Protein AF-A0A4C1Z9Z5-F1 (afdb_monomer_lite)

Secondary structure (DSSP, 8-state):
---------HHHHHHHHHHHHHHHHHHHTT--TTHIIIIIHHHHHHHHHHTS---SHHHHTTS---HHHHHHHHHHHHHHHHHHHHHHHHHHHHHHHHHHHHHHHHHTHHHHT----HHHH-TT----HHHHHHHHHHHHHHH-TTTS---

Radius of gyration: 40.56 Å; chains: 1; bounding box: 74×43×110 Å

Structure (mmCIF, N/CA/C/O backbone):
data_AF-A0A4C1Z9Z5-F1
#
_entry.id   AF-A0A4C1Z9Z5-F1
#
loop_
_atom_site.group_PDB
_atom_site.id
_atom_site.type_symbol
_atom_site.label_atom_id
_atom_site.label_alt_id
_atom_site.label_comp_id
_atom_site.label_asym_id
_atom_site.label_entity_id
_atom_site.label_seq_id
_atom_site.pdbx_PDB_ins_code
_atom_site.Cartn_x
_atom_site.Cartn_y
_atom_site.Cartn_z
_atom_site.occupancy
_atom_site.B_iso_or_equiv
_atom_site.auth_seq_id
_atom_site.auth_comp_id
_atom_site.auth_asym_id
_atom_site.auth_atom_id
_atom_site.pdbx_PDB_model_num
ATOM 1 N N . MET A 1 1 ? 24.430 -9.655 11.202 1.00 40.62 1 MET A N 1
ATOM 2 C CA . MET A 1 1 ? 23.709 -8.838 12.206 1.00 40.62 1 MET A CA 1
ATOM 3 C C . MET A 1 1 ? 22.700 -8.005 11.430 1.00 40.62 1 MET A C 1
ATOM 5 O O . MET A 1 1 ? 23.123 -7.093 10.749 1.00 40.62 1 MET A O 1
ATOM 9 N N . HIS A 1 2 ? 21.448 -8.415 11.256 1.00 30.62 2 HIS A N 1
ATOM 10 C CA . HIS A 1 2 ? 20.386 -8.442 12.262 1.00 30.62 2 HIS A CA 1
ATOM 11 C C . HIS A 1 2 ? 19.367 -9.533 11.880 1.00 30.62 2 HIS A C 1
ATOM 13 O O . HIS A 1 2 ? 18.723 -9.438 10.845 1.00 30.62 2 HIS A O 1
ATOM 19 N N . SER A 1 3 ? 19.203 -10.557 12.709 1.00 41.53 3 SER A N 1
ATOM 20 C CA . SER A 1 3 ? 17.977 -11.360 12.737 1.00 41.53 3 SER A CA 1
ATOM 21 C C . SER A 1 3 ? 17.710 -11.616 14.207 1.00 41.53 3 SER A C 1
ATOM 23 O O . SER A 1 3 ? 18.367 -12.444 14.833 1.00 41.53 3 SER A O 1
ATOM 25 N N . MET A 1 4 ? 16.880 -10.754 14.793 1.00 47.25 4 MET A N 1
ATOM 26 C CA . MET A 1 4 ? 16.641 -10.709 16.237 1.00 47.25 4 MET A CA 1
ATOM 27 C C . MET A 1 4 ? 15.175 -10.961 16.602 1.00 47.25 4 MET A C 1
ATOM 29 O O . MET A 1 4 ? 14.792 -10.768 17.749 1.00 47.25 4 MET A O 1
ATOM 33 N N . PHE A 1 5 ? 14.365 -11.449 15.659 1.00 53.81 5 PHE A N 1
ATOM 34 C CA . PHE A 1 5 ? 13.005 -11.902 15.931 1.00 53.81 5 PHE A CA 1
ATOM 35 C C . PHE A 1 5 ? 12.655 -13.077 15.025 1.00 53.81 5 PHE A C 1
ATOM 37 O O . PHE A 1 5 ? 12.647 -12.910 13.814 1.00 53.81 5 PHE A O 1
ATOM 44 N N . ALA A 1 6 ? 12.357 -14.235 15.615 1.00 43.00 6 ALA A N 1
ATOM 45 C CA . ALA A 1 6 ? 11.208 -15.065 15.232 1.00 43.00 6 ALA A CA 1
AT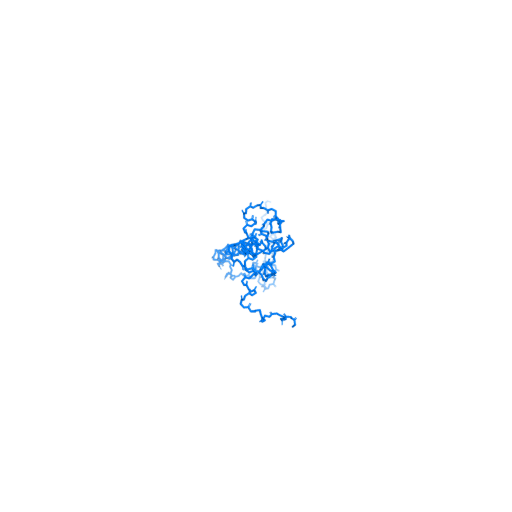OM 46 C C . ALA A 1 6 ? 11.180 -16.360 16.061 1.00 43.00 6 ALA A C 1
ATOM 48 O O . ALA A 1 6 ? 11.330 -17.463 15.550 1.00 43.00 6 ALA A O 1
ATOM 49 N N . SER A 1 7 ? 10.918 -16.211 17.358 1.00 44.28 7 SER A N 1
ATOM 50 C CA . SER A 1 7 ? 10.127 -17.210 18.086 1.00 44.28 7 SER A CA 1
ATOM 51 C C . SER A 1 7 ? 8.768 -16.585 18.397 1.00 44.28 7 SER A C 1
ATOM 53 O O . SER A 1 7 ? 8.368 -16.470 19.553 1.00 44.28 7 SER A O 1
ATOM 55 N N . THR A 1 8 ? 8.083 -16.065 17.377 1.00 46.31 8 THR A N 1
ATOM 56 C CA . THR A 1 8 ? 6.700 -15.604 17.522 1.00 46.31 8 THR A CA 1
ATOM 57 C C . THR A 1 8 ? 5.797 -16.825 17.467 1.00 46.31 8 THR A C 1
ATOM 59 O O . THR A 1 8 ? 5.701 -17.498 16.446 1.00 46.31 8 THR A O 1
ATOM 62 N N . SER A 1 9 ? 5.163 -17.137 18.595 1.00 56.06 9 SER A N 1
ATOM 63 C CA . SER A 1 9 ? 4.106 -18.140 18.672 1.00 56.06 9 SER A CA 1
ATOM 64 C C . SER A 1 9 ? 3.014 -17.844 17.639 1.00 56.06 9 SER A C 1
ATOM 66 O O . SER A 1 9 ? 2.699 -16.685 17.374 1.00 56.06 9 SER A O 1
ATOM 68 N N . GLN A 1 10 ? 2.414 -18.899 17.089 1.00 55.56 10 GLN A N 1
ATOM 69 C CA . GLN A 1 10 ? 1.366 -18.869 16.055 1.00 55.56 10 GLN A CA 1
ATOM 70 C C . GLN A 1 10 ? 0.267 -17.815 16.320 1.00 55.56 10 GLN A C 1
ATOM 72 O O . GLN A 1 10 ? -0.187 -17.135 15.411 1.00 55.56 10 GLN A O 1
ATOM 77 N N . SER A 1 11 ? -0.084 -17.583 17.592 1.00 58.38 11 SER A N 1
ATOM 78 C CA . SER A 1 11 ? -1.101 -16.603 17.994 1.00 58.38 11 SER A CA 1
ATOM 79 C C . SER A 1 11 ? -0.719 -15.127 17.810 1.00 58.38 11 SER A C 1
ATOM 81 O O . SER A 1 11 ? -1.603 -14.272 17.806 1.00 58.38 11 SER A O 1
ATOM 83 N N . ASN A 1 12 ? 0.577 -14.798 17.752 1.00 63.53 12 ASN A N 1
ATOM 84 C CA . ASN A 1 12 ? 1.031 -13.426 17.493 1.00 63.53 12 ASN A CA 1
ATOM 85 C C . ASN A 1 12 ? 0.959 -13.094 15.997 1.00 63.53 12 ASN A C 1
ATOM 87 O O . ASN A 1 12 ? 0.712 -11.941 15.645 1.00 63.53 12 ASN A O 1
ATOM 91 N N . ASP A 1 13 ? 1.118 -14.102 15.139 1.00 79.94 13 ASP A N 1
ATOM 92 C CA . ASP A 1 13 ? 0.964 -13.958 13.691 1.00 79.94 13 ASP A CA 1
ATOM 93 C C . ASP A 1 13 ? -0.499 -13.659 13.321 1.00 79.94 13 ASP A C 1
ATOM 95 O O . ASP A 1 13 ? -0.781 -12.732 12.562 1.00 79.94 13 ASP A O 1
ATOM 99 N N . ASP A 1 14 ? -1.452 -14.331 13.979 1.00 88.38 14 ASP A N 1
ATOM 100 C CA . ASP A 1 14 ? -2.889 -14.115 13.757 1.00 88.38 14 ASP A CA 1
ATOM 101 C C . ASP A 1 14 ? -3.336 -12.671 14.048 1.00 88.38 14 ASP A C 1
ATOM 103 O O . ASP A 1 14 ? -4.114 -12.089 13.287 1.00 88.38 14 ASP A O 1
ATOM 107 N N . GLY A 1 15 ? -2.839 -12.064 15.132 1.00 90.38 15 GLY A N 1
ATOM 108 C CA . GLY A 1 15 ? -3.173 -10.682 15.500 1.00 90.38 15 GLY A CA 1
ATOM 109 C C . GLY A 1 15 ? -2.608 -9.654 14.517 1.00 90.38 15 GLY A C 1
ATOM 110 O O . GLY A 1 15 ? -3.296 -8.704 14.120 1.00 90.38 15 GLY A O 1
ATOM 111 N N . LEU A 1 16 ? -1.375 -9.879 14.053 1.00 91.44 16 LEU A N 1
ATOM 112 C CA . LEU A 1 16 ? -0.758 -9.059 13.014 1.00 91.44 16 LEU A CA 1
ATOM 113 C C . LEU A 1 16 ? -1.508 -9.185 11.690 1.00 91.44 16 LEU A C 1
ATOM 115 O O . LEU A 1 16 ? -1.826 -8.155 11.086 1.00 91.44 16 LEU A O 1
ATOM 119 N N . ARG A 1 17 ? -1.842 -10.410 11.279 1.00 92.06 17 ARG A N 1
ATOM 120 C CA . ARG A 1 17 ? -2.616 -10.694 10.069 1.00 92.06 17 ARG A CA 1
ATOM 121 C C . ARG A 1 17 ? -3.997 -10.047 10.113 1.00 92.06 17 ARG A C 1
ATOM 123 O O . ARG A 1 17 ? -4.398 -9.396 9.150 1.00 92.06 17 ARG A O 1
ATOM 130 N N . ALA A 1 18 ? -4.699 -10.156 11.241 1.00 94.31 18 ALA A N 1
ATOM 131 C CA . ALA A 1 18 ? -5.984 -9.493 11.443 1.00 94.31 18 ALA A CA 1
ATOM 132 C C . ALA A 1 18 ? -5.867 -7.974 11.268 1.00 94.31 18 ALA A C 1
ATOM 134 O O . ALA A 1 18 ? -6.688 -7.370 10.579 1.00 94.31 18 ALA A O 1
ATOM 135 N N . SER A 1 19 ? -4.824 -7.359 11.830 1.00 95.19 19 SER A N 1
ATOM 136 C CA . SER A 1 19 ? -4.629 -5.918 11.686 1.00 95.19 19 SER A CA 1
ATOM 137 C C . SER A 1 19 ? -4.334 -5.502 10.230 1.00 95.19 19 SER A C 1
ATOM 139 O O . SER A 1 19 ? -4.885 -4.502 9.783 1.00 95.19 19 SER A O 1
ATOM 141 N N . TYR A 1 20 ? -3.594 -6.291 9.432 1.00 95.50 20 TYR A N 1
ATOM 142 C CA . TYR A 1 20 ? -3.372 -5.984 8.004 1.00 95.50 20 TYR A CA 1
ATOM 143 C C . TYR A 1 20 ? -4.675 -6.076 7.215 1.00 95.50 20 TYR A C 1
ATOM 145 O O . TYR A 1 20 ? -5.006 -5.166 6.458 1.00 95.50 20 TYR A O 1
ATOM 153 N N . ASN A 1 21 ? -5.462 -7.126 7.458 1.00 95.38 21 ASN A N 1
ATOM 154 C CA . ASN A 1 21 ? -6.771 -7.290 6.832 1.00 95.38 21 ASN A CA 1
ATOM 155 C C . ASN A 1 21 ? -7.706 -6.114 7.153 1.00 95.38 21 ASN A C 1
ATOM 157 O O . ASN A 1 21 ? -8.399 -5.613 6.270 1.00 95.38 21 ASN A O 1
ATOM 161 N N . ILE A 1 22 ? -7.714 -5.645 8.403 1.00 96.44 22 ILE A N 1
ATOM 162 C CA . ILE A 1 22 ? -8.520 -4.491 8.812 1.00 96.44 22 ILE A CA 1
ATOM 163 C C . ILE A 1 22 ? -8.007 -3.208 8.147 1.00 96.44 22 ILE A C 1
ATOM 165 O O . ILE A 1 22 ? -8.810 -2.478 7.570 1.00 96.44 22 ILE A O 1
ATOM 169 N N . SER A 1 23 ? -6.697 -2.945 8.160 1.00 96.88 23 SER A N 1
ATOM 170 C CA . SER A 1 23 ? -6.097 -1.796 7.465 1.00 96.88 23 SER A CA 1
ATOM 171 C C . SER A 1 23 ? -6.431 -1.784 5.971 1.00 96.88 23 SER A C 1
ATOM 173 O O . SER A 1 23 ? -6.790 -0.736 5.434 1.00 96.88 23 SER A O 1
ATOM 175 N N . LEU A 1 24 ? -6.411 -2.947 5.315 1.00 95.38 24 LEU A N 1
ATOM 176 C CA . LEU A 1 24 ? -6.795 -3.090 3.911 1.00 95.38 24 LEU A CA 1
ATOM 177 C C . LEU A 1 24 ? -8.268 -2.727 3.680 1.00 95.38 24 LEU A C 1
ATOM 179 O O . LEU A 1 24 ? -8.589 -2.041 2.711 1.00 95.38 24 LEU A O 1
ATOM 183 N N . LEU A 1 25 ? -9.172 -3.153 4.565 1.00 97.06 25 LEU A N 1
ATOM 184 C CA . LEU A 1 25 ? -10.592 -2.791 4.487 1.00 97.06 25 LEU A CA 1
ATOM 185 C C . LEU A 1 25 ? -10.816 -1.288 4.705 1.00 97.06 25 LEU A C 1
ATOM 187 O O . LEU A 1 25 ? -11.647 -0.690 4.019 1.00 97.06 25 LEU A O 1
ATOM 191 N N . ILE A 1 26 ? -10.068 -0.665 5.621 1.00 96.38 26 ILE A N 1
ATOM 192 C CA . ILE A 1 26 ? -10.107 0.789 5.853 1.00 96.38 26 ILE A CA 1
ATOM 193 C C . ILE A 1 26 ? -9.705 1.535 4.576 1.00 96.38 26 ILE A C 1
ATOM 195 O O . ILE A 1 26 ? -10.452 2.405 4.125 1.00 96.38 26 ILE A O 1
ATOM 199 N N . ALA A 1 27 ? -8.587 1.143 3.958 1.00 94.88 27 ALA A N 1
ATOM 200 C CA . ALA A 1 27 ? -8.117 1.735 2.707 1.00 94.88 27 ALA A CA 1
ATOM 201 C C . ALA A 1 27 ? -9.129 1.546 1.566 1.00 94.88 27 ALA A C 1
ATOM 203 O O . ALA A 1 27 ? -9.559 2.521 0.953 1.00 94.88 27 ALA A O 1
ATOM 204 N N . LYS A 1 28 ? -9.592 0.308 1.334 1.00 93.19 28 LYS A N 1
ATOM 205 C CA . LYS A 1 28 ? -10.564 -0.012 0.270 1.00 93.19 28 LYS A CA 1
ATOM 206 C C . LYS A 1 28 ? -11.898 0.718 0.420 1.00 93.19 28 LYS A C 1
ATOM 208 O O . LYS A 1 28 ? -12.573 0.965 -0.573 1.00 93.19 28 LYS A O 1
ATOM 213 N N . SER A 1 29 ? -12.293 1.049 1.648 1.00 95.38 29 SER A N 1
ATOM 214 C CA . SER A 1 29 ? -13.524 1.797 1.930 1.00 95.38 29 SER A CA 1
ATOM 215 C C . SER A 1 29 ? -13.334 3.319 1.964 1.00 95.38 29 SER A C 1
ATOM 217 O O . SER A 1 29 ? -14.304 4.038 2.217 1.00 95.38 29 SER A O 1
ATOM 219 N N . GLY A 1 30 ? -12.113 3.817 1.721 1.00 93.19 30 GLY A N 1
ATOM 220 C CA . GLY A 1 30 ? -11.791 5.247 1.716 1.00 93.19 30 GLY A CA 1
ATOM 221 C C . GLY A 1 30 ? -11.994 5.919 3.075 1.00 93.19 30 GLY A C 1
ATOM 222 O O . GLY A 1 30 ? -12.371 7.090 3.142 1.00 93.19 30 GLY A O 1
ATOM 223 N N . LYS A 1 31 ? -11.840 5.170 4.172 1.00 95.88 31 LYS A N 1
ATOM 224 C CA . LYS A 1 31 ? -12.045 5.683 5.533 1.00 95.88 31 LYS A CA 1
ATOM 225 C C . LYS A 1 31 ? -10.744 6.241 6.115 1.00 95.88 31 LYS A C 1
ATOM 227 O O . LYS A 1 31 ? -9.668 5.750 5.778 1.00 95.88 31 LYS A O 1
ATOM 232 N N . PRO A 1 32 ? -10.824 7.237 7.018 1.00 95.06 32 PRO A N 1
ATOM 233 C CA . PRO A 1 32 ? -9.638 7.759 7.684 1.00 95.06 32 PRO A CA 1
ATOM 234 C C . PRO A 1 32 ? -8.992 6.686 8.567 1.00 95.06 32 PRO A C 1
ATOM 236 O O . PRO A 1 32 ? -9.686 5.869 9.178 1.00 95.06 32 PRO A O 1
ATOM 239 N N . HIS A 1 33 ? -7.667 6.742 8.708 1.00 92.56 33 HIS A N 1
ATOM 240 C CA . HIS A 1 33 ? -6.885 5.799 9.524 1.00 92.56 33 HIS A CA 1
ATOM 241 C C . HIS A 1 33 ? -7.303 5.779 11.005 1.00 92.56 33 HIS A C 1
ATOM 243 O O . HIS A 1 33 ? -7.094 4.787 11.699 1.00 92.56 33 HIS A O 1
ATOM 249 N N . THR A 1 34 ? -7.975 6.838 11.467 1.00 96.25 34 THR A N 1
ATOM 250 C CA . THR A 1 34 ? -8.521 6.965 12.824 1.00 96.25 34 THR A CA 1
ATOM 251 C C . THR A 1 34 ? -9.658 5.990 13.123 1.00 96.25 34 THR A C 1
ATOM 253 O O . THR A 1 34 ? -9.961 5.750 14.291 1.00 96.25 34 THR A O 1
ATOM 256 N N . ILE A 1 35 ? -10.299 5.406 12.102 1.00 96.38 35 ILE A N 1
ATOM 257 C CA . ILE A 1 35 ? -11.464 4.531 12.292 1.00 96.38 35 ILE A CA 1
ATOM 258 C C . ILE A 1 35 ? -11.119 3.252 13.073 1.00 96.38 35 ILE A C 1
ATOM 260 O O . ILE A 1 35 ? -11.983 2.705 13.764 1.00 96.38 35 ILE A O 1
ATOM 264 N N . GLY A 1 36 ? -9.855 2.812 13.012 1.00 94.12 36 GLY A N 1
ATOM 265 C CA . GLY A 1 36 ? -9.335 1.697 13.804 1.00 94.12 36 GLY A CA 1
ATOM 266 C C . GLY A 1 36 ? -9.544 1.922 15.301 1.00 94.12 36 GLY A C 1
ATOM 267 O O . GLY A 1 36 ? -10.195 1.117 15.965 1.00 94.12 36 GLY A O 1
ATOM 268 N N . GLU A 1 37 ? -9.074 3.060 15.811 1.00 94.00 37 GLU A N 1
ATOM 269 C CA . GLU A 1 37 ? -9.203 3.439 17.223 1.00 94.00 37 GLU A CA 1
ATOM 270 C C . GLU A 1 37 ? -10.610 3.919 17.580 1.00 94.00 37 GLU A C 1
ATOM 272 O O . GLU A 1 37 ? -11.139 3.556 18.627 1.00 94.00 37 GLU A O 1
ATOM 277 N N . GLN A 1 38 ? -11.228 4.728 16.717 1.00 95.88 38 GLN A N 1
ATOM 278 C CA . GLN A 1 38 ? -12.482 5.417 17.036 1.00 95.88 38 GLN A CA 1
ATOM 279 C C . GLN A 1 38 ? -13.707 4.501 17.017 1.00 95.88 38 GLN A C 1
ATOM 281 O O . GLN A 1 38 ? -14.688 4.794 17.698 1.00 95.88 38 GLN A O 1
ATOM 286 N N . LEU A 1 39 ? -13.682 3.424 16.225 1.00 96.25 39 LEU A N 1
ATOM 287 C CA . LEU A 1 39 ? -14.857 2.576 16.020 1.00 96.25 39 LEU A CA 1
ATOM 288 C C . LEU A 1 39 ? -14.549 1.084 16.095 1.00 96.25 39 LEU A C 1
ATOM 290 O O . LEU A 1 39 ? -15.268 0.352 16.772 1.00 96.25 39 LEU A O 1
ATOM 294 N N . ILE A 1 40 ? -13.501 0.621 15.413 1.00 96.12 40 ILE A N 1
ATOM 295 C CA . ILE A 1 40 ? -13.251 -0.820 15.279 1.00 96.12 40 ILE A CA 1
ATOM 296 C C . ILE A 1 40 ? -12.833 -1.430 16.619 1.00 96.12 40 ILE A C 1
ATOM 298 O O . ILE A 1 40 ? -13.419 -2.433 17.024 1.00 96.12 40 ILE A O 1
ATOM 302 N N . LEU A 1 41 ? -11.885 -0.819 17.339 1.00 94.44 41 LEU A N 1
ATOM 303 C CA . LEU A 1 41 ? -11.487 -1.294 18.669 1.00 94.44 41 LEU A CA 1
ATOM 304 C C . LEU A 1 41 ? -12.674 -1.317 19.660 1.00 94.44 41 LEU A C 1
ATOM 306 O O . LEU A 1 41 ? -12.911 -2.383 20.234 1.00 94.44 41 LEU A O 1
ATOM 310 N N . PRO A 1 42 ? -13.488 -0.246 19.808 1.00 95.75 42 PRO A N 1
ATOM 311 C CA . PRO A 1 42 ? -14.705 -0.284 20.624 1.00 95.75 42 PRO A CA 1
ATOM 312 C C . PRO A 1 42 ? -15.711 -1.368 20.211 1.00 95.75 42 PRO A C 1
ATOM 314 O O . PRO A 1 42 ? -16.308 -2.023 21.067 1.00 95.75 42 PRO A O 1
ATOM 317 N N . ALA A 1 43 ? -15.903 -1.588 18.907 1.00 95.81 43 ALA A N 1
ATOM 318 C CA . ALA A 1 43 ? -16.826 -2.607 18.410 1.00 95.81 43 ALA A CA 1
ATOM 319 C C . ALA A 1 43 ? -16.346 -4.025 18.754 1.00 95.81 43 ALA A C 1
ATOM 321 O O . ALA A 1 43 ? -17.124 -4.848 19.243 1.00 95.81 43 ALA A O 1
ATOM 322 N N . VAL A 1 44 ? -15.054 -4.303 18.554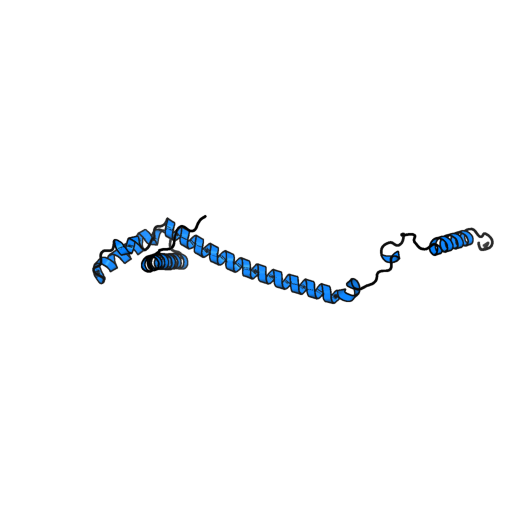 1.00 94.56 44 VAL A N 1
ATOM 323 C CA . VAL A 1 44 ? -14.440 -5.584 18.929 1.00 94.56 44 VAL A CA 1
ATOM 324 C C . VAL A 1 44 ? -14.517 -5.789 20.444 1.00 94.56 44 VAL A C 1
ATOM 326 O O . VAL A 1 44 ? -14.870 -6.878 20.898 1.00 94.56 44 VAL A O 1
ATOM 329 N N . GLU A 1 45 ? -14.264 -4.743 21.233 1.00 95.62 45 GLU A N 1
ATOM 330 C CA . GLU A 1 45 ? -14.395 -4.783 22.690 1.00 95.62 45 GLU A CA 1
ATOM 331 C C . GLU A 1 45 ? -15.820 -5.147 23.135 1.00 95.62 45 GLU A C 1
ATOM 333 O O . GLU A 1 45 ? -16.003 -6.020 23.992 1.00 95.62 45 GLU A O 1
ATOM 338 N N . ALA A 1 46 ? -16.832 -4.515 22.534 1.00 97.12 46 ALA A N 1
ATOM 339 C CA . ALA A 1 46 ? -18.233 -4.779 22.834 1.00 97.12 46 ALA A CA 1
ATOM 340 C C . ALA A 1 46 ? -18.601 -6.241 22.547 1.00 97.12 46 ALA A C 1
ATOM 342 O O . ALA A 1 46 ? -19.206 -6.896 23.398 1.00 97.12 46 ALA A O 1
ATOM 343 N N . VAL A 1 47 ? -18.190 -6.785 21.396 1.00 96.75 47 VAL A N 1
ATOM 344 C CA . VAL A 1 47 ? -18.431 -8.194 21.030 1.00 96.75 47 VAL A CA 1
ATOM 345 C C . VAL A 1 47 ? -17.740 -9.149 22.006 1.00 96.75 47 VAL A C 1
ATOM 347 O O . VAL A 1 47 ? -18.355 -10.118 22.458 1.00 96.75 47 VAL A O 1
ATOM 350 N N . LEU A 1 48 ? -16.488 -8.865 22.381 1.00 94.38 48 LEU A N 1
ATOM 351 C CA . LEU A 1 48 ? -15.732 -9.692 23.326 1.00 94.38 48 LEU A CA 1
ATOM 352 C C . LEU A 1 48 ? -16.411 -9.758 24.697 1.00 94.38 48 LEU A C 1
ATOM 354 O O . LEU A 1 48 ? -16.558 -10.850 25.248 1.00 94.38 48 LEU A O 1
ATOM 358 N N . LYS A 1 49 ? -16.876 -8.617 25.2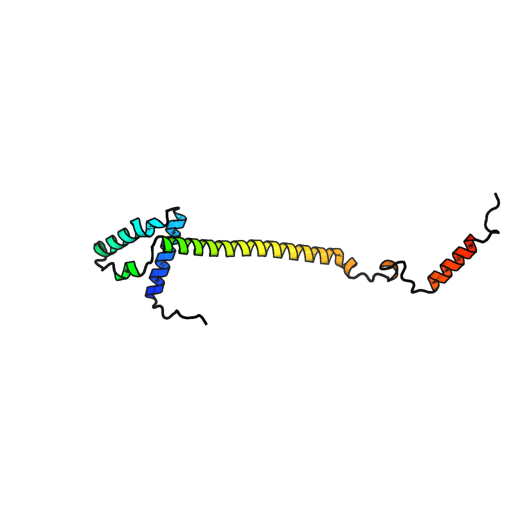17 1.00 95.38 49 LYS A N 1
ATOM 359 C CA . LYS A 1 49 ? -17.561 -8.540 26.516 1.00 95.38 49 LYS A CA 1
ATOM 360 C C . LYS A 1 49 ? -18.953 -9.177 26.496 1.00 95.38 49 LYS A C 1
ATOM 362 O O . LYS A 1 49 ? -19.319 -9.868 27.446 1.00 95.38 49 LYS A O 1
ATOM 367 N N . THR A 1 50 ? -19.732 -8.930 25.443 1.00 96.12 50 THR A N 1
ATOM 368 C CA . THR A 1 50 ? -21.169 -9.261 25.417 1.00 96.12 50 THR A CA 1
ATOM 369 C C . THR A 1 50 ? -21.477 -10.630 24.826 1.00 96.12 50 THR A C 1
ATOM 371 O O . THR A 1 50 ? -22.246 -11.370 25.423 1.00 96.12 50 THR A O 1
ATOM 374 N N . VAL A 1 51 ? -20.892 -10.970 23.676 1.00 96.12 51 VAL A N 1
ATOM 375 C CA . VAL A 1 51 ? -21.202 -12.208 22.941 1.00 96.12 51 VAL A CA 1
ATOM 376 C C . VAL A 1 51 ? -20.278 -13.336 23.373 1.00 96.12 51 VAL A C 1
ATOM 378 O O . VAL A 1 51 ? -20.706 -14.476 23.526 1.00 96.12 51 VAL A O 1
ATOM 381 N N . LEU A 1 52 ? -18.992 -13.025 23.554 1.00 93.06 52 LEU A N 1
ATOM 382 C CA . LEU A 1 52 ? -17.974 -14.036 23.844 1.00 93.06 52 LEU A CA 1
ATOM 383 C C . LEU A 1 52 ? -17.681 -14.186 25.337 1.00 93.06 52 LEU A C 1
ATOM 385 O O . LEU A 1 52 ? -17.031 -15.156 25.717 1.00 93.06 52 LEU A O 1
ATOM 389 N N . HIS A 1 53 ? -18.132 -13.239 26.164 1.00 92.94 53 HIS A N 1
ATOM 390 C CA . HIS A 1 53 ? -17.855 -13.178 27.602 1.00 92.94 53 HIS A CA 1
ATOM 391 C C . HIS A 1 53 ? -16.362 -13.356 27.939 1.00 92.94 53 HIS A C 1
ATOM 393 O O . HIS A 1 53 ? -15.997 -14.012 28.915 1.00 92.94 53 HIS A O 1
ATOM 399 N N . LYS A 1 54 ? -15.484 -12.775 27.113 1.00 90.12 54 LYS A N 1
ATOM 400 C CA . LYS A 1 54 ? -14.025 -12.810 27.276 1.00 90.12 54 LYS A CA 1
ATOM 401 C C . LYS A 1 54 ? -13.491 -11.445 27.685 1.00 90.12 54 LYS A C 1
ATOM 403 O O . LYS A 1 54 ? -14.020 -10.409 27.288 1.00 90.12 54 LYS A O 1
ATOM 408 N N . SER A 1 55 ? -12.392 -11.456 28.440 1.00 90.19 55 SER A N 1
ATOM 409 C CA . SER A 1 55 ? -11.623 -10.242 28.711 1.00 90.19 55 SER A CA 1
ATOM 410 C C . SER A 1 55 ? -11.046 -9.695 27.399 1.00 90.19 55 SER A C 1
ATOM 412 O O . SER A 1 55 ? -10.343 -10.430 26.702 1.00 90.19 55 SER A O 1
ATOM 414 N N . PRO A 1 56 ? -11.298 -8.422 27.045 1.00 87.81 56 PRO A N 1
ATOM 415 C CA . PRO A 1 56 ? -10.746 -7.841 25.824 1.00 87.81 56 PRO A CA 1
ATOM 416 C C . PRO A 1 56 ? -9.236 -7.611 25.864 1.00 87.81 56 PRO A C 1
ATOM 418 O O . PRO A 1 56 ? -8.627 -7.454 24.809 1.00 87.81 56 PRO A O 1
ATOM 421 N N . PHE A 1 57 ? -8.637 -7.593 27.059 1.00 85.31 57 PHE A N 1
ATOM 422 C CA . PHE A 1 57 ? -7.246 -7.193 27.272 1.00 85.31 57 PHE A CA 1
ATOM 423 C C . PHE A 1 57 ? -6.263 -7.991 26.403 1.00 85.31 57 PHE A C 1
ATOM 425 O O . PHE A 1 57 ? -5.435 -7.410 25.706 1.00 85.31 57 PHE A O 1
ATOM 432 N N . ASP A 1 58 ? -6.407 -9.315 26.373 1.00 80.75 58 ASP A N 1
ATOM 433 C CA . ASP A 1 58 ? -5.478 -10.188 25.649 1.00 80.75 58 ASP A CA 1
ATOM 434 C C . ASP A 1 58 ? -5.674 -10.138 24.129 1.00 80.75 58 ASP A C 1
ATOM 436 O O . ASP A 1 58 ? -4.749 -10.421 23.372 1.00 80.75 58 ASP A O 1
ATOM 440 N N . VAL A 1 59 ? -6.874 -9.779 23.664 1.00 84.19 59 VAL A N 1
ATOM 441 C CA . VAL A 1 59 ? -7.216 -9.761 22.235 1.00 84.19 59 VAL A CA 1
ATOM 442 C C . VAL A 1 59 ? -6.893 -8.407 21.613 1.00 84.19 59 VAL A C 1
ATOM 444 O O . VAL A 1 59 ? -6.253 -8.357 20.566 1.00 84.19 59 VAL A O 1
ATOM 447 N N . LEU A 1 60 ? -7.281 -7.305 22.258 1.00 87.25 60 LEU A N 1
ATOM 448 C CA . LEU A 1 60 ? -7.068 -5.959 21.718 1.00 87.25 60 LEU A CA 1
ATOM 449 C C . LEU A 1 60 ? -5.580 -5.590 21.674 1.00 87.25 60 LEU A C 1
ATOM 451 O O . LEU A 1 60 ? -5.135 -4.992 20.700 1.00 87.25 60 LEU A O 1
ATOM 455 N N . ASN A 1 61 ? -4.784 -6.032 22.655 1.00 87.56 61 ASN A N 1
ATOM 456 C CA . ASN A 1 61 ? -3.332 -5.813 22.648 1.00 87.56 61 ASN A CA 1
ATOM 457 C C . ASN A 1 61 ? -2.609 -6.566 21.519 1.00 87.56 61 ASN A C 1
ATOM 459 O O . ASN A 1 61 ? -1.495 -6.200 21.148 1.00 87.56 61 ASN A O 1
ATOM 463 N N . ARG A 1 62 ? -3.226 -7.615 20.963 1.00 89.06 62 ARG A N 1
ATOM 464 C CA . ARG A 1 62 ? -2.654 -8.406 19.863 1.00 89.06 62 ARG A CA 1
ATOM 465 C C . ARG A 1 62 ? -2.948 -7.836 18.483 1.00 89.06 62 ARG A C 1
ATOM 467 O O . ARG A 1 62 ? -2.268 -8.210 17.531 1.00 89.06 62 ARG A O 1
ATOM 474 N N . IL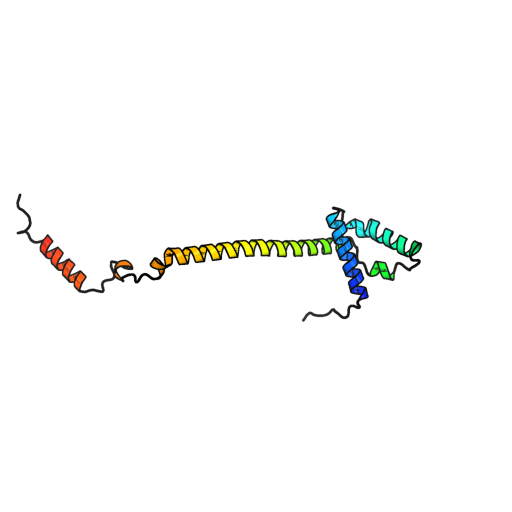E A 1 63 ? -3.943 -6.960 18.360 1.00 90.88 63 ILE A N 1
ATOM 475 C CA . ILE A 1 63 ? -4.379 -6.395 17.081 1.00 90.88 63 ILE A CA 1
ATOM 476 C C . ILE A 1 63 ? -4.041 -4.900 17.093 1.00 90.88 63 ILE A C 1
ATOM 478 O O . ILE A 1 63 ? -4.885 -4.076 17.447 1.00 90.88 63 ILE A O 1
ATOM 482 N N . PRO A 1 64 ? -2.803 -4.513 16.736 1.00 90.94 64 PRO A N 1
ATOM 483 C CA . PRO A 1 64 ? -2.410 -3.114 16.788 1.00 90.94 64 PRO A CA 1
ATOM 484 C C . PRO A 1 64 ? -3.156 -2.352 15.688 1.00 90.94 64 PRO A C 1
ATOM 486 O O . PRO A 1 64 ? -2.919 -2.566 14.503 1.00 90.94 64 PRO A O 1
ATOM 489 N N . LEU A 1 65 ? -4.085 -1.485 16.080 1.00 93.62 65 LEU A N 1
ATOM 490 C CA . LEU A 1 65 ? -4.929 -0.691 15.176 1.00 93.62 65 LEU A CA 1
ATOM 491 C C . LEU A 1 65 ? -4.855 0.801 15.480 1.00 93.62 65 LEU A C 1
ATOM 493 O O . LEU A 1 65 ? -5.796 1.537 15.193 1.00 93.62 65 LEU A O 1
ATOM 497 N N . SER A 1 66 ? -3.738 1.250 16.060 1.00 93.44 66 SER A N 1
ATOM 498 C CA . SER A 1 66 ? -3.544 2.677 16.274 1.00 93.44 66 SER A CA 1
ATOM 499 C C . SER A 1 66 ? -3.537 3.438 14.955 1.00 93.44 66 SER A C 1
ATOM 501 O O . SER A 1 66 ? -3.163 2.867 13.927 1.00 93.44 66 SER A O 1
ATOM 503 N N . THR A 1 67 ? -3.892 4.724 14.978 1.00 94.88 67 THR A N 1
ATOM 504 C CA . THR A 1 67 ? -3.941 5.550 13.758 1.00 94.88 67 THR A CA 1
ATOM 505 C C . THR A 1 67 ? -2.629 5.445 12.961 1.00 94.88 67 THR A C 1
ATOM 507 O O . THR A 1 67 ? -2.644 5.162 11.765 1.00 94.88 67 THR A O 1
ATOM 510 N N . ASN A 1 68 ? -1.483 5.533 13.647 1.00 94.50 68 ASN A N 1
ATOM 511 C CA . ASN A 1 68 ? -0.154 5.384 13.039 1.00 94.50 68 ASN A CA 1
ATOM 512 C C . ASN A 1 68 ? 0.114 3.967 12.510 1.00 94.50 68 ASN A C 1
ATOM 514 O O . ASN A 1 68 ? 0.793 3.798 11.502 1.00 94.50 68 ASN A O 1
ATOM 518 N N . THR A 1 69 ? -0.404 2.935 13.183 1.00 95.56 69 THR A N 1
ATOM 519 C CA . THR A 1 69 ? -0.245 1.550 12.720 1.00 95.56 69 THR A CA 1
ATOM 520 C C . THR A 1 69 ? -1.039 1.305 11.446 1.00 95.56 69 THR A C 1
ATOM 522 O O . THR A 1 69 ? -0.529 0.666 10.529 1.00 95.56 69 THR A O 1
ATOM 525 N N . VAL A 1 70 ? -2.276 1.804 11.392 1.00 95.25 70 VAL A N 1
ATOM 526 C CA . VAL A 1 70 ? -3.131 1.683 10.211 1.00 95.25 70 VAL A CA 1
ATOM 527 C C . VAL A 1 70 ? -2.511 2.427 9.033 1.00 95.25 70 VAL A C 1
ATOM 529 O O . VAL A 1 70 ? -2.446 1.846 7.955 1.00 95.25 70 VAL A O 1
ATOM 532 N N . GLN A 1 71 ? -2.006 3.646 9.252 1.00 95.56 71 GLN A N 1
ATOM 533 C CA . GLN A 1 71 ? -1.263 4.404 8.242 1.00 95.56 71 GLN A CA 1
ATOM 534 C C . GLN A 1 71 ? -0.076 3.596 7.706 1.00 95.56 71 GLN A C 1
ATOM 536 O O . GLN A 1 71 ? -0.061 3.261 6.528 1.00 95.56 71 GLN A O 1
ATOM 541 N N . ARG A 1 72 ? 0.857 3.190 8.582 1.00 95.62 72 ARG A N 1
ATOM 542 C CA . ARG A 1 72 ? 2.078 2.476 8.176 1.00 95.62 72 ARG A CA 1
ATOM 543 C C . ARG A 1 72 ? 1.774 1.224 7.352 1.00 95.62 72 ARG A C 1
ATOM 545 O O . ARG A 1 72 ? 2.429 0.977 6.353 1.00 95.62 72 ARG A O 1
ATOM 552 N N . ARG A 1 73 ? 0.777 0.437 7.762 1.00 94.88 73 ARG A N 1
ATOM 553 C CA . ARG A 1 73 ? 0.390 -0.787 7.041 1.00 94.88 73 ARG A CA 1
ATOM 554 C C . ARG A 1 73 ? -0.180 -0.487 5.661 1.00 94.88 73 ARG A C 1
ATOM 556 O O . ARG A 1 73 ? 0.033 -1.269 4.747 1.00 94.88 73 ARG A O 1
ATOM 563 N N . ILE A 1 74 ? -0.939 0.600 5.522 1.00 93.00 74 ILE A N 1
ATOM 564 C CA . ILE A 1 74 ? -1.471 1.032 4.226 1.00 93.00 74 ILE A CA 1
ATOM 565 C C . ILE A 1 74 ? -0.333 1.497 3.321 1.00 93.00 74 ILE A C 1
ATOM 567 O O . ILE A 1 74 ? -0.312 1.099 2.161 1.00 93.00 74 ILE A O 1
ATOM 571 N N . ASP A 1 75 ? 0.628 2.246 3.859 1.00 93.31 75 ASP A N 1
ATOM 572 C CA . ASP A 1 75 ? 1.811 2.679 3.110 1.00 93.31 75 ASP A CA 1
ATOM 573 C C . ASP A 1 75 ? 2.653 1.476 2.649 1.00 93.31 75 ASP A C 1
ATOM 575 O O . ASP A 1 75 ? 3.058 1.418 1.493 1.00 93.31 75 ASP A O 1
ATOM 579 N N . GLU A 1 76 ? 2.852 0.476 3.515 1.00 92.06 76 GLU A N 1
ATOM 580 C CA . GLU A 1 76 ? 3.545 -0.779 3.180 1.00 92.06 76 GLU A CA 1
ATOM 581 C C . GLU A 1 76 ? 2.832 -1.541 2.058 1.00 92.06 76 GLU A C 1
ATOM 583 O O . GLU A 1 76 ? 3.452 -1.877 1.055 1.00 92.06 76 GLU A O 1
ATOM 588 N N . MET A 1 77 ? 1.512 -1.732 2.172 1.00 90.62 77 MET A N 1
ATOM 589 C CA . MET A 1 77 ? 0.726 -2.383 1.117 1.00 90.62 77 MET A CA 1
ATOM 590 C C . MET A 1 77 ? 0.738 -1.592 -0.201 1.00 90.62 77 MET A C 1
ATOM 592 O O . MET A 1 77 ? 0.699 -2.202 -1.265 1.00 90.62 77 MET A O 1
ATOM 596 N N . SER A 1 78 ? 0.768 -0.254 -0.152 1.00 88.44 78 SER A N 1
ATOM 597 C CA . SER A 1 78 ? 0.888 0.586 -1.354 1.00 88.44 78 SER A CA 1
ATOM 598 C C . SER A 1 78 ? 2.249 0.399 -2.017 1.00 88.44 78 SER A C 1
ATOM 600 O O . SER A 1 78 ? 2.319 0.203 -3.227 1.00 88.44 78 SER A O 1
ATOM 602 N N . SER A 1 79 ? 3.318 0.396 -1.217 1.00 85.88 79 SER A N 1
ATOM 603 C CA . SER A 1 79 ? 4.680 0.188 -1.705 1.00 85.88 79 SER A CA 1
ATOM 604 C C . SER A 1 79 ? 4.849 -1.175 -2.375 1.00 85.88 79 SER A C 1
ATOM 606 O O . SER A 1 79 ? 5.531 -1.255 -3.393 1.00 85.88 79 SER A O 1
ATOM 608 N N . ASP A 1 80 ? 4.240 -2.233 -1.833 1.00 78.38 80 ASP A N 1
ATOM 609 C CA . ASP A 1 80 ? 4.318 -3.576 -2.420 1.00 78.38 80 ASP A CA 1
ATOM 610 C C . ASP A 1 80 ? 3.686 -3.615 -3.825 1.00 78.38 80 ASP A C 1
ATOM 612 O O . ASP A 1 80 ? 4.268 -4.182 -4.749 1.00 78.38 80 ASP A O 1
ATOM 616 N N . ILE A 1 81 ? 2.532 -2.957 -4.005 1.00 74.38 81 ILE A N 1
ATOM 617 C CA . ILE A 1 81 ? 1.839 -2.866 -5.302 1.00 74.38 81 ILE A CA 1
ATOM 618 C C . ILE A 1 81 ? 2.642 -2.016 -6.295 1.00 74.38 81 ILE A C 1
ATOM 620 O O . ILE A 1 81 ? 2.762 -2.381 -7.462 1.00 74.38 81 ILE A O 1
ATOM 624 N N . GLU A 1 82 ? 3.203 -0.888 -5.853 1.00 69.00 82 GLU A N 1
ATOM 625 C CA . GLU A 1 82 ? 4.020 -0.024 -6.715 1.00 69.00 82 GLU A CA 1
ATOM 626 C C . GLU A 1 82 ? 5.248 -0.763 -7.257 1.00 69.00 82 GLU A C 1
ATOM 628 O O . GLU A 1 82 ? 5.562 -0.641 -8.439 1.00 69.00 82 GLU A O 1
ATOM 633 N N . ILE A 1 83 ? 5.912 -1.570 -6.425 1.00 67.62 83 ILE A N 1
ATOM 634 C CA . ILE A 1 83 ? 7.065 -2.377 -6.846 1.00 67.62 83 ILE A CA 1
ATOM 635 C C . ILE A 1 83 ? 6.651 -3.431 -7.883 1.00 67.62 83 ILE A C 1
ATOM 637 O O . ILE A 1 83 ? 7.353 -3.596 -8.879 1.00 67.62 83 ILE A O 1
ATOM 641 N N . GLU A 1 84 ? 5.518 -4.111 -7.681 1.00 64.88 84 GLU A N 1
ATOM 642 C CA . GLU A 1 84 ? 5.003 -5.117 -8.623 1.00 64.88 84 GLU A CA 1
ATOM 643 C C . GLU A 1 84 ? 4.656 -4.500 -9.989 1.00 64.88 84 GLU A C 1
ATOM 645 O O . GLU A 1 84 ? 5.060 -5.025 -11.027 1.00 64.88 84 GLU A O 1
ATOM 650 N N . CYS A 1 85 ? 3.980 -3.347 -10.009 1.00 61.09 85 CYS A N 1
ATOM 651 C CA . CYS A 1 85 ? 3.617 -2.671 -11.259 1.00 61.09 85 CYS A CA 1
ATOM 652 C C . CYS A 1 85 ? 4.833 -2.119 -12.019 1.00 61.09 85 CYS A C 1
ATOM 654 O O . CYS A 1 85 ? 4.874 -2.181 -13.248 1.00 61.09 85 CYS A O 1
ATOM 656 N N . ILE A 1 86 ? 5.833 -1.587 -11.307 1.00 70.00 86 ILE A N 1
ATOM 657 C CA . ILE A 1 86 ? 7.065 -1.086 -11.934 1.00 70.00 86 ILE A CA 1
ATOM 658 C C . ILE A 1 86 ? 7.835 -2.234 -12.606 1.00 70.00 86 ILE A C 1
ATOM 660 O O . ILE A 1 86 ? 8.410 -2.033 -13.677 1.00 70.00 86 ILE A O 1
ATOM 664 N N . ASP A 1 87 ? 7.830 -3.432 -12.017 1.00 74.38 87 ASP A N 1
ATOM 665 C CA . ASP A 1 87 ? 8.508 -4.597 -12.593 1.00 74.38 87 ASP A CA 1
ATOM 666 C C . ASP A 1 87 ? 7.848 -5.064 -13.901 1.00 74.38 87 ASP A C 1
ATOM 668 O O . ASP A 1 87 ? 8.551 -5.326 -14.877 1.00 74.38 87 ASP A O 1
ATOM 672 N N . GLU A 1 88 ? 6.512 -5.085 -13.976 1.00 76.44 88 GLU A N 1
ATOM 673 C CA . GLU A 1 88 ? 5.780 -5.517 -15.179 1.00 76.44 88 GLU A CA 1
ATOM 674 C C . GLU A 1 88 ? 6.022 -4.590 -16.385 1.00 76.44 88 GLU A C 1
ATOM 676 O O . GLU A 1 88 ? 6.303 -5.057 -17.499 1.00 76.44 88 GLU A O 1
ATOM 681 N N . ASP A 1 89 ? 5.989 -3.273 -16.169 1.00 81.81 89 ASP A N 1
ATOM 682 C CA . ASP A 1 89 ? 6.267 -2.295 -17.225 1.00 81.81 89 ASP A CA 1
ATOM 683 C C . ASP A 1 89 ? 7.729 -2.384 -17.688 1.00 81.81 89 ASP A C 1
ATOM 685 O O . ASP A 1 89 ? 8.006 -2.444 -18.891 1.00 81.81 89 ASP A O 1
ATOM 689 N N . ILE A 1 90 ? 8.685 -2.451 -16.752 1.00 85.81 90 ILE A N 1
ATOM 690 C CA . ILE A 1 90 ? 10.115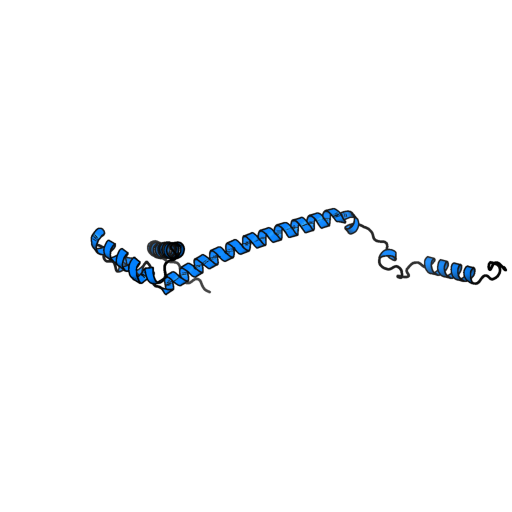 -2.606 -17.072 1.00 85.81 90 ILE A CA 1
ATOM 691 C C . ILE A 1 90 ? 10.365 -3.914 -17.831 1.00 85.81 90 ILE A C 1
ATOM 693 O O . ILE A 1 90 ? 11.145 -3.933 -18.794 1.00 85.81 90 ILE A O 1
ATOM 697 N N . HIS A 1 91 ? 9.699 -4.998 -17.434 1.00 85.00 91 HIS A N 1
ATOM 698 C CA . HIS A 1 91 ? 9.773 -6.280 -18.122 1.00 85.00 91 HIS A CA 1
ATOM 699 C C . HIS A 1 91 ? 9.271 -6.163 -19.566 1.00 85.00 91 HIS A C 1
ATOM 701 O O . HIS A 1 91 ? 9.961 -6.592 -20.494 1.00 85.00 91 HIS A O 1
ATOM 707 N N . THR A 1 92 ? 8.133 -5.499 -19.770 1.00 90.38 92 THR A N 1
ATOM 708 C CA . THR A 1 92 ? 7.544 -5.255 -21.094 1.00 90.38 92 THR A CA 1
ATOM 709 C C . THR A 1 92 ? 8.473 -4.425 -21.987 1.00 90.38 92 THR A C 1
ATOM 711 O O . THR A 1 92 ? 8.769 -4.818 -23.120 1.00 90.38 92 THR A O 1
ATOM 714 N N . TYR A 1 93 ? 9.024 -3.316 -21.479 1.00 91.19 93 TYR A N 1
ATOM 715 C CA . TYR A 1 93 ? 10.001 -2.512 -22.224 1.00 91.19 93 TYR A CA 1
ATOM 716 C C . TYR A 1 93 ? 11.252 -3.315 -22.594 1.00 91.19 93 TYR A C 1
ATOM 718 O O . TYR A 1 93 ? 11.728 -3.223 -23.728 1.00 91.19 93 TYR A O 1
ATOM 726 N N . SER A 1 94 ? 11.768 -4.124 -21.667 1.00 91.19 94 SER A N 1
ATOM 727 C CA . SER A 1 94 ? 12.957 -4.951 -21.898 1.00 91.19 94 SER A CA 1
ATOM 728 C C . SER A 1 94 ? 12.720 -5.972 -23.009 1.00 91.19 94 SER A C 1
ATOM 730 O O . SER A 1 94 ? 13.545 -6.098 -23.913 1.00 91.19 94 SER A O 1
ATOM 732 N N . GLN A 1 95 ? 11.564 -6.641 -22.995 1.00 94.38 95 GLN A N 1
ATOM 733 C CA . GLN A 1 95 ? 11.167 -7.569 -24.054 1.00 94.38 95 GLN A CA 1
ATOM 734 C C . GLN A 1 95 ? 11.095 -6.882 -25.423 1.00 94.38 95 GLN A C 1
ATOM 736 O O . GLN A 1 95 ? 11.623 -7.409 -26.405 1.00 94.38 95 GLN A O 1
ATOM 741 N N . HIS A 1 96 ? 10.485 -5.695 -25.500 1.00 96.25 96 HIS A N 1
ATOM 742 C CA . HIS A 1 96 ? 10.406 -4.937 -26.751 1.00 96.25 96 HIS A CA 1
ATOM 743 C C . HIS A 1 96 ? 11.782 -4.511 -27.273 1.00 96.25 96 HIS A C 1
ATOM 745 O O . HIS A 1 96 ? 12.039 -4.625 -28.472 1.00 96.25 96 HIS A O 1
ATOM 751 N N . LEU A 1 97 ? 12.676 -4.054 -26.391 1.00 96.12 97 LEU A N 1
ATOM 752 C CA . LEU A 1 97 ? 14.039 -3.677 -26.770 1.00 96.12 97 LEU A CA 1
ATOM 753 C C . LEU A 1 97 ? 14.846 -4.879 -27.270 1.00 96.12 97 LEU A C 1
ATOM 755 O O . LEU A 1 97 ? 15.541 -4.755 -28.278 1.00 96.12 97 LEU A O 1
ATOM 759 N N . SER A 1 98 ? 14.725 -6.040 -26.620 1.00 96.06 98 SER A N 1
ATOM 760 C CA . SER A 1 98 ? 15.356 -7.279 -27.090 1.00 96.06 98 SER A CA 1
ATOM 761 C C . SER A 1 98 ? 14.837 -7.689 -28.467 1.00 96.06 98 SER A C 1
ATOM 763 O O . SER A 1 98 ? 15.639 -7.929 -29.364 1.00 96.06 98 SER A O 1
ATOM 765 N N . ALA A 1 99 ? 13.517 -7.680 -28.672 1.00 96.44 99 ALA A N 1
ATOM 766 C CA . ALA A 1 99 ? 12.922 -8.017 -29.965 1.00 96.44 99 ALA A CA 1
ATOM 767 C C . ALA A 1 99 ? 13.373 -7.061 -31.083 1.00 96.44 99 ALA A C 1
ATOM 769 O O . ALA A 1 99 ? 13.696 -7.505 -32.183 1.00 96.44 99 ALA A O 1
ATOM 770 N N . LEU A 1 100 ? 13.440 -5.755 -30.801 1.00 97.19 100 LEU A N 1
ATOM 771 C CA . LEU A 1 100 ? 13.928 -4.755 -31.754 1.00 97.19 100 LEU A CA 1
ATOM 772 C C . LEU A 1 100 ? 15.402 -4.978 -32.105 1.00 97.19 100 LEU A C 1
ATOM 774 O O . LEU A 1 100 ? 15.792 -4.888 -33.267 1.00 97.19 100 LEU A O 1
ATOM 778 N N . HIS A 1 101 ? 16.225 -5.253 -31.099 1.00 95.19 101 HIS A N 1
ATOM 779 C CA . HIS A 1 101 ? 17.641 -5.525 -31.289 1.00 95.19 101 HIS A CA 1
ATOM 780 C C . HIS A 1 101 ? 17.871 -6.797 -32.116 1.00 95.19 101 HIS A C 1
ATOM 782 O O . HIS A 1 101 ? 18.740 -6.803 -32.988 1.00 95.19 101 HIS A O 1
ATOM 788 N N . ASP A 1 102 ? 17.085 -7.847 -31.887 1.00 95.69 102 ASP A N 1
ATOM 789 C CA . ASP A 1 102 ? 17.178 -9.093 -32.649 1.00 95.69 102 ASP A CA 1
ATOM 790 C C . ASP A 1 102 ? 16.702 -8.907 -34.099 1.00 95.69 102 ASP A C 1
ATOM 792 O O . ASP A 1 102 ? 17.345 -9.409 -35.025 1.00 95.69 102 ASP A O 1
ATOM 796 N N . ASP A 1 103 ? 15.644 -8.118 -34.322 1.00 96.44 103 ASP A N 1
ATOM 797 C CA . ASP A 1 103 ? 15.207 -7.724 -35.668 1.00 96.44 103 ASP A CA 1
ATOM 798 C C . ASP A 1 103 ? 16.293 -6.910 -36.384 1.00 96.44 103 ASP A C 1
ATOM 800 O O . ASP A 1 103 ? 16.618 -7.196 -37.534 1.00 96.44 103 ASP A O 1
ATOM 804 N N . PHE A 1 104 ? 16.934 -5.956 -35.699 1.00 93.44 104 PHE A N 1
ATOM 805 C CA . PHE A 1 104 ? 18.030 -5.173 -36.275 1.00 93.44 104 PHE A CA 1
ATOM 806 C C . PHE A 1 104 ? 19.236 -6.053 -36.625 1.00 93.44 104 PHE A C 1
ATOM 808 O O . PHE A 1 104 ? 19.770 -5.961 -37.729 1.00 93.44 104 PHE A O 1
ATOM 815 N N . LYS A 1 105 ? 19.634 -6.954 -35.722 1.00 90.88 105 LYS A N 1
ATOM 816 C CA . LYS A 1 105 ? 20.712 -7.920 -35.977 1.00 90.88 105 LYS A CA 1
ATOM 817 C C . LYS A 1 105 ? 20.421 -8.814 -37.172 1.00 90.88 105 LYS A C 1
ATOM 819 O O . LYS A 1 105 ? 21.321 -9.058 -37.964 1.00 90.88 105 LYS A O 1
ATOM 824 N N . THR A 1 106 ? 19.184 -9.283 -37.295 1.00 91.31 106 THR A N 1
ATOM 825 C CA . THR A 1 106 ? 18.774 -10.155 -38.401 1.00 91.31 106 THR A CA 1
ATOM 826 C C . THR A 1 106 ? 18.727 -9.381 -39.716 1.00 91.31 106 THR A C 1
ATOM 828 O O . THR A 1 106 ? 19.211 -9.859 -40.736 1.00 91.31 106 THR A O 1
ATOM 831 N N . ARG A 1 107 ? 18.169 -8.165 -39.711 1.00 93.44 107 ARG A N 1
ATOM 832 C CA . ARG A 1 107 ? 18.025 -7.338 -40.920 1.00 93.44 107 ARG A CA 1
ATOM 833 C C . ARG A 1 107 ? 19.346 -6.859 -41.504 1.00 93.44 107 ARG A C 1
ATOM 835 O O . ARG A 1 107 ? 19.393 -6.632 -42.705 1.00 93.44 107 ARG A O 1
ATOM 842 N N . PHE A 1 108 ? 20.358 -6.667 -40.663 1.00 89.50 108 PHE A N 1
ATOM 843 C CA . PHE A 1 108 ? 21.673 -6.158 -41.056 1.00 89.50 108 PHE A CA 1
ATOM 844 C C . PHE A 1 108 ? 22.783 -7.197 -40.848 1.00 89.50 108 PHE A C 1
ATOM 846 O O . PHE A 1 108 ? 23.949 -6.836 -40.684 1.00 89.50 108 PHE A O 1
ATOM 853 N N . GLU A 1 109 ? 22.437 -8.487 -40.815 1.00 90.00 109 GLU A N 1
ATOM 854 C CA . GLU A 1 109 ? 23.404 -9.578 -40.652 1.00 90.00 109 GLU A CA 1
ATOM 855 C C . GLU A 1 109 ? 24.488 -9.531 -41.741 1.00 90.00 109 GLU A C 1
ATOM 857 O O . GLU A 1 109 ? 25.678 -9.693 -41.466 1.00 90.00 109 GLU A O 1
ATOM 862 N N . ASP A 1 110 ? 24.076 -9.242 -42.972 1.00 87.44 110 ASP A N 1
ATOM 863 C CA . ASP A 1 110 ? 24.931 -9.095 -44.145 1.00 87.44 110 ASP A CA 1
ATOM 864 C C . ASP A 1 110 ? 25.948 -7.957 -43.987 1.00 87.44 110 ASP A C 1
ATOM 866 O O . ASP A 1 110 ? 27.121 -8.123 -44.310 1.00 87.44 110 ASP A O 1
ATOM 870 N N . MET A 1 111 ? 25.529 -6.823 -43.421 1.00 82.75 111 MET A N 1
ATOM 871 C CA . MET A 1 111 ? 26.422 -5.701 -43.124 1.00 82.75 111 MET A CA 1
ATOM 872 C C . MET A 1 111 ? 27.371 -5.999 -41.960 1.00 82.75 111 MET A C 1
ATOM 874 O O . MET A 1 111 ? 28.515 -5.550 -41.976 1.00 82.75 111 MET A O 1
ATOM 878 N N . LEU A 1 112 ? 26.917 -6.750 -40.951 1.00 76.81 112 LEU A N 1
ATOM 879 C CA . LEU A 1 112 ? 27.740 -7.136 -39.798 1.00 76.81 112 LEU A CA 1
ATOM 880 C C . LEU A 1 112 ? 28.800 -8.189 -40.148 1.00 76.81 112 LEU A C 1
ATOM 882 O O . LEU A 1 112 ? 29.842 -8.244 -39.498 1.00 76.81 112 LEU A O 1
ATOM 886 N N . THR A 1 113 ? 28.531 -9.020 -41.153 1.00 80.25 113 THR A N 1
ATOM 887 C CA . THR A 1 113 ? 29.429 -10.089 -41.625 1.00 80.25 113 THR A CA 1
ATOM 888 C C . THR A 1 113 ? 30.259 -9.684 -42.842 1.00 80.25 113 THR A C 1
ATOM 890 O O . THR A 1 113 ? 31.002 -10.501 -43.384 1.00 80.25 113 THR A O 1
ATOM 893 N N . MET A 1 114 ? 30.157 -8.424 -43.271 1.00 81.25 114 MET A N 1
ATOM 894 C CA . MET A 1 114 ? 30.874 -7.925 -44.434 1.00 81.25 114 MET A CA 1
ATOM 895 C C . MET A 1 114 ? 32.369 -7.761 -44.136 1.00 81.25 114 MET A C 1
ATOM 897 O O . MET A 1 114 ? 32.759 -6.979 -43.268 1.00 81.25 114 MET A O 1
ATOM 901 N N . ASP A 1 115 ? 33.214 -8.428 -44.923 1.00 78.62 115 ASP A N 1
ATOM 902 C CA . ASP A 1 115 ? 34.646 -8.132 -44.980 1.00 78.62 115 ASP A CA 1
ATOM 903 C C . ASP A 1 115 ? 34.846 -6.803 -45.715 1.00 78.62 115 ASP A C 1
ATOM 905 O O . ASP A 1 115 ? 34.823 -6.741 -46.946 1.00 78.62 115 ASP A O 1
ATOM 909 N N . ILE A 1 116 ? 34.997 -5.716 -44.953 1.00 79.44 116 ILE A N 1
ATOM 910 C CA . ILE A 1 116 ? 35.209 -4.376 -45.504 1.00 79.44 116 ILE A CA 1
ATOM 911 C C . ILE A 1 116 ? 36.678 -4.246 -45.925 1.00 79.44 116 ILE A C 1
ATOM 913 O O . ILE A 1 116 ? 37.561 -4.275 -45.062 1.00 79.44 116 ILE A O 1
ATOM 917 N N . PRO A 1 117 ? 36.977 -4.064 -47.223 1.00 80.06 117 PRO A N 1
ATOM 918 C CA . PRO A 1 117 ? 38.341 -3.838 -47.670 1.00 80.06 117 PRO A CA 1
ATOM 919 C C . PRO A 1 117 ? 38.963 -2.610 -46.981 1.00 80.06 117 PRO A C 1
ATOM 921 O O . PRO A 1 117 ? 38.273 -1.597 -46.824 1.00 80.06 117 PRO A O 1
ATOM 924 N N . PRO A 1 118 ? 40.264 -2.637 -46.634 1.00 76.94 118 PRO A N 1
ATOM 925 C CA . PRO A 1 118 ? 40.928 -1.536 -45.929 1.00 76.94 118 PRO A CA 1
ATOM 926 C C . PRO A 1 118 ? 40.768 -0.164 -46.601 1.00 76.94 118 PRO A C 1
ATOM 928 O O . PRO A 1 118 ? 40.590 0.837 -45.913 1.00 76.94 118 PRO A O 1
ATOM 931 N N . TRP A 1 119 ? 40.722 -0.123 -47.937 1.00 74.31 119 TRP A N 1
ATOM 932 C CA . TRP A 1 119 ? 40.527 1.107 -48.712 1.00 74.31 119 TRP A CA 1
ATOM 933 C C . TRP A 1 119 ? 39.125 1.724 -48.560 1.00 74.31 119 TRP A C 1
ATOM 935 O O . TRP A 1 119 ? 38.953 2.914 -48.796 1.00 74.31 119 TRP A O 1
ATOM 945 N N . ILE A 1 120 ? 38.109 0.951 -48.162 1.00 81.06 120 ILE A N 1
ATOM 946 C CA . ILE A 1 120 ? 36.776 1.492 -47.847 1.00 81.06 120 ILE A CA 1
ATOM 947 C C . ILE A 1 120 ? 36.767 2.093 -46.436 1.00 81.06 120 ILE A C 1
ATOM 949 O O . ILE A 1 120 ? 36.136 3.125 -46.218 1.00 81.06 120 ILE A O 1
ATOM 953 N N . ILE A 1 121 ? 37.471 1.466 -45.484 1.00 81.88 121 ILE A N 1
ATOM 954 C CA . ILE A 1 121 ? 37.582 1.945 -44.093 1.00 81.88 121 ILE A CA 1
ATOM 955 C C . ILE A 1 121 ? 38.398 3.239 -44.042 1.00 81.88 121 ILE A C 1
ATOM 957 O O . ILE A 1 121 ? 38.021 4.189 -43.356 1.00 81.88 121 ILE A O 1
ATOM 961 N N . ASN A 1 122 ? 39.502 3.280 -44.785 1.00 77.19 122 ASN A N 1
ATOM 962 C CA . ASN A 1 122 ? 40.340 4.455 -44.918 1.00 77.19 122 ASN A CA 1
ATOM 963 C C . ASN A 1 122 ? 40.862 4.567 -46.364 1.00 77.19 122 ASN A C 1
ATOM 965 O O . ASN A 1 122 ? 41.879 3.962 -46.706 1.00 77.19 122 ASN A O 1
ATOM 969 N N . PRO A 1 123 ? 40.195 5.369 -47.215 1.00 71.00 123 PRO A N 1
ATOM 970 C CA . PRO A 1 123 ? 40.573 5.556 -48.620 1.00 71.00 123 PRO A CA 1
ATOM 971 C C . PRO A 1 123 ? 41.974 6.130 -48.838 1.00 71.00 123 PRO A C 1
ATOM 973 O O . PRO A 1 123 ? 42.484 6.080 -49.954 1.00 71.00 123 PRO A O 1
ATOM 976 N N . PHE A 1 124 ? 42.582 6.687 -47.788 1.00 69.56 124 PHE A N 1
ATOM 977 C CA . PHE A 1 124 ? 43.892 7.327 -47.827 1.00 69.56 124 PHE A CA 1
ATOM 978 C C . PHE A 1 124 ? 44.949 6.576 -47.002 1.00 69.56 124 PHE A C 1
ATOM 980 O O . PHE A 1 124 ? 46.042 7.106 -46.817 1.00 69.56 124 PHE A O 1
ATOM 987 N N . ASP A 1 125 ? 44.658 5.364 -46.503 1.00 67.25 125 ASP A N 1
ATOM 988 C CA . ASP A 1 125 ? 45.689 4.518 -45.886 1.00 67.25 125 ASP A CA 1
ATOM 989 C C . ASP A 1 125 ? 46.559 3.897 -46.984 1.00 67.25 125 ASP A C 1
ATOM 991 O O . ASP A 1 125 ? 46.218 2.903 -47.630 1.00 67.25 125 ASP A O 1
ATOM 995 N N . GLU A 1 126 ? 47.689 4.543 -47.241 1.00 62.28 126 GLU A N 1
ATOM 996 C CA . GLU A 1 126 ? 48.700 4.132 -48.207 1.00 62.28 126 GLU A CA 1
ATOM 997 C C . GLU A 1 126 ? 49.364 2.816 -47.782 1.00 62.28 126 GLU A C 1
ATOM 999 O O . GLU A 1 126 ? 50.376 2.805 -47.083 1.00 62.28 126 GLU A O 1
ATOM 1004 N N . THR A 1 127 ? 48.832 1.677 -48.226 1.00 61.94 127 THR A N 1
ATOM 1005 C CA . THR A 1 127 ? 49.551 0.392 -48.108 1.00 61.94 127 THR A CA 1
ATOM 1006 C C . THR A 1 127 ? 49.669 -0.403 -49.400 1.00 61.94 127 THR A C 1
ATOM 1008 O O . THR A 1 127 ? 50.139 -1.536 -49.370 1.00 61.94 127 THR A O 1
ATOM 1011 N N . GLU A 1 128 ? 49.394 0.197 -50.561 1.00 58.88 128 GLU A N 1
ATOM 1012 C CA . GLU A 1 128 ? 49.769 -0.418 -51.834 1.00 58.88 128 GLU A CA 1
ATOM 1013 C C . GLU A 1 128 ? 50.582 0.541 -52.697 1.00 58.88 128 GLU A C 1
ATOM 1015 O O . GLU A 1 128 ? 50.079 1.516 -53.248 1.00 58.88 128 GLU A O 1
ATOM 1020 N N . VAL A 1 129 ? 51.863 0.198 -52.850 1.00 56.12 129 VAL A N 1
ATOM 1021 C CA . VAL A 1 129 ? 52.846 0.784 -53.776 1.00 56.12 129 VAL A CA 1
ATOM 1022 C C . VAL A 1 129 ? 52.266 0.988 -55.190 1.00 56.12 129 VAL A C 1
ATOM 1024 O O . VAL A 1 129 ? 52.684 1.894 -55.902 1.00 56.12 129 VAL A O 1
ATOM 1027 N N . ALA A 1 130 ? 51.253 0.206 -55.578 1.00 56.34 130 ALA A N 1
ATOM 1028 C CA . ALA A 1 130 ? 50.519 0.352 -56.832 1.00 56.34 130 ALA A CA 1
ATOM 1029 C C . ALA A 1 130 ? 49.752 1.686 -56.969 1.00 56.34 130 ALA A C 1
ATOM 1031 O O . ALA A 1 130 ? 49.646 2.199 -58.080 1.00 56.34 130 ALA A O 1
ATOM 1032 N N . ASN A 1 131 ? 49.255 2.282 -55.878 1.00 59.66 131 ASN A N 1
ATOM 1033 C CA . ASN A 1 131 ? 48.537 3.563 -55.934 1.00 59.66 131 ASN A CA 1
ATOM 1034 C C . ASN A 1 131 ? 49.489 4.734 -56.231 1.00 59.66 131 ASN A C 1
ATOM 1036 O O . ASN A 1 131 ? 49.161 5.608 -57.027 1.00 59.66 131 ASN A O 1
ATOM 1040 N N . VAL A 1 132 ? 50.703 4.708 -55.668 1.00 61.09 132 VAL A N 1
ATOM 1041 C CA . VAL A 1 132 ? 51.747 5.704 -55.970 1.00 61.09 132 VAL A CA 1
ATOM 1042 C C . VAL A 1 132 ? 52.134 5.639 -57.449 1.00 61.09 132 VAL A C 1
ATOM 1044 O O . VAL A 1 132 ? 52.176 6.669 -58.113 1.00 61.09 132 VAL A O 1
ATOM 1047 N N . VAL A 1 133 ? 52.320 4.430 -57.992 1.00 65.50 133 VAL A N 1
ATOM 1048 C CA . VAL A 1 133 ? 52.676 4.232 -59.409 1.00 65.50 133 VAL A CA 1
ATOM 1049 C C . VAL A 1 133 ? 51.583 4.758 -60.346 1.00 65.50 133 VAL A C 1
ATOM 1051 O O . VAL A 1 133 ? 51.887 5.449 -61.314 1.00 65.50 133 VAL A O 1
ATOM 1054 N N . LEU A 1 134 ? 50.306 4.497 -60.047 1.00 69.38 134 LEU A N 1
ATOM 1055 C CA . LEU A 1 134 ? 49.195 5.016 -60.855 1.00 69.38 134 LEU A CA 1
ATOM 1056 C C . LEU A 1 134 ? 49.067 6.544 -60.762 1.00 69.38 134 LEU A C 1
ATOM 1058 O O . LEU A 1 134 ? 48.714 7.194 -61.746 1.00 69.38 134 LEU A O 1
ATOM 1062 N N . GLN A 1 135 ? 49.359 7.136 -59.600 1.00 66.38 135 GLN A N 1
ATOM 1063 C CA . GLN A 1 135 ? 49.373 8.592 -59.446 1.00 66.38 135 GLN A CA 1
ATOM 1064 C C . GLN A 1 135 ? 50.519 9.251 -60.227 1.00 66.38 135 GLN A C 1
ATOM 1066 O O . GLN A 1 135 ? 50.298 10.302 -60.833 1.00 66.38 135 GLN A O 1
ATOM 1071 N N . GLU A 1 136 ? 51.706 8.640 -60.261 1.00 73.81 136 GLU A N 1
ATOM 1072 C CA . GLU A 1 136 ? 52.829 9.111 -61.083 1.00 73.81 136 GLU A CA 1
ATOM 1073 C C . GLU A 1 136 ? 52.497 9.036 -62.582 1.00 73.81 136 GLU A C 1
ATOM 1075 O O . GLU A 1 136 ? 52.657 10.028 -63.294 1.00 73.81 136 GLU A O 1
ATOM 1080 N N . GLU A 1 137 ? 51.929 7.922 -63.051 1.00 77.69 137 GLU A N 1
ATOM 1081 C CA . GLU A 1 137 ? 51.570 7.736 -64.465 1.00 77.69 137 GLU A CA 1
ATOM 1082 C C . GLU A 1 137 ? 50.496 8.748 -64.928 1.00 77.69 137 GLU A C 1
ATOM 1084 O O . GLU A 1 137 ? 50.576 9.320 -66.020 1.00 77.69 137 GLU A O 1
ATOM 1089 N N . LEU A 1 138 ? 49.516 9.060 -64.070 1.00 76.56 138 LEU A N 1
ATOM 1090 C CA . LEU A 1 138 ? 48.509 10.096 -64.341 1.00 76.56 138 LEU A CA 1
ATOM 1091 C C . LEU A 1 138 ? 49.102 11.515 -64.371 1.00 76.56 138 LEU A C 1
ATOM 1093 O O . LEU A 1 138 ? 48.640 12.362 -65.147 1.00 76.56 138 LEU A O 1
ATOM 1097 N N . LEU A 1 139 ? 50.121 11.792 -63.555 1.00 78.44 139 LEU A N 1
ATOM 1098 C CA . LEU A 1 139 ? 50.830 13.072 -63.557 1.00 78.44 139 LEU A CA 1
ATOM 1099 C C . LEU A 1 139 ? 51.658 13.251 -64.843 1.00 78.44 139 LEU A C 1
ATOM 1101 O O . LEU A 1 139 ? 51.649 14.335 -65.441 1.00 78.44 139 LEU A O 1
ATOM 1105 N N . GLU A 1 140 ? 52.319 12.187 -65.303 1.00 80.38 140 GLU A N 1
ATOM 1106 C CA . GLU A 1 140 ? 53.045 12.175 -66.579 1.00 80.38 140 GLU A CA 1
ATOM 1107 C C . GLU A 1 140 ? 52.099 12.406 -67.766 1.00 80.38 140 GLU A C 1
ATOM 1109 O O . GLU A 1 140 ? 52.371 13.246 -68.628 1.00 80.38 140 GLU A O 1
ATOM 1114 N N . LEU A 1 141 ? 50.931 11.754 -67.780 1.00 77.69 141 LEU A N 1
ATOM 1115 C CA . LEU A 1 141 ? 49.924 11.953 -68.830 1.00 77.69 141 LEU A CA 1
ATOM 1116 C C . LEU A 1 141 ? 49.336 13.375 -68.838 1.00 77.69 141 LEU A C 1
ATOM 1118 O O . LEU A 1 141 ? 49.099 13.936 -69.908 1.00 77.69 141 LEU A O 1
ATOM 1122 N N . SER A 1 142 ? 49.131 13.979 -67.664 1.00 71.25 142 SER A N 1
ATOM 1123 C CA . SER A 1 142 ? 48.608 15.350 -67.510 1.00 71.25 142 SER A CA 1
ATOM 1124 C C . SER A 1 142 ? 49.571 16.426 -68.031 1.00 71.25 142 SER A C 1
ATOM 1126 O O . SER A 1 142 ? 49.155 17.462 -68.563 1.00 71.25 142 SER A O 1
ATOM 1128 N N . THR A 1 143 ? 50.875 16.185 -67.901 1.00 76.88 143 THR A N 1
ATOM 1129 C CA . THR A 1 143 ? 51.922 17.135 -68.303 1.00 76.88 143 THR A CA 1
ATOM 1130 C C . THR A 1 143 ? 52.432 16.912 -69.726 1.00 76.88 143 THR A C 1
ATOM 1132 O O . THR A 1 143 ? 53.192 17.737 -70.237 1.00 76.88 143 THR A O 1
ATOM 1135 N N . ASN A 1 144 ? 51.965 15.861 -70.404 1.00 78.81 144 ASN A N 1
ATOM 1136 C CA . ASN A 1 144 ? 52.323 15.574 -71.784 1.00 78.81 144 ASN A CA 1
ATOM 1137 C C . ASN A 1 144 ? 51.692 16.592 -72.760 1.00 78.81 144 ASN A C 1
ATOM 1139 O O . ASN A 1 144 ? 50.510 16.533 -73.107 1.00 78.81 144 ASN A O 1
ATOM 1143 N N . GLU A 1 145 ? 52.509 17.535 -73.231 1.00 73.38 145 GLU A N 1
ATOM 1144 C CA . GLU A 1 145 ? 52.099 18.578 -74.176 1.00 73.38 145 GLU A CA 1
ATOM 1145 C C . GLU A 1 145 ? 51.819 18.056 -75.596 1.00 73.38 145 GLU A C 1
ATOM 1147 O O . GLU A 1 145 ? 51.158 18.755 -76.364 1.00 73.38 145 GLU A O 1
ATOM 1152 N N . GLU A 1 146 ? 52.261 16.842 -75.955 1.00 74.06 146 GLU A N 1
ATOM 1153 C CA . GLU A 1 146 ? 51.920 16.221 -77.247 1.00 74.06 146 GLU A CA 1
ATOM 1154 C C . GLU A 1 146 ? 50.449 15.784 -77.294 1.00 74.06 146 GLU A C 1
ATOM 1156 O O . GLU A 1 146 ? 49.829 15.806 -78.358 1.00 74.06 146 GLU A O 1
ATOM 1161 N N . LEU A 1 147 ? 49.876 15.432 -76.135 1.00 64.19 147 LEU A N 1
ATOM 1162 C CA . LEU A 1 147 ? 48.472 15.031 -75.983 1.00 64.19 147 LEU A CA 1
ATOM 1163 C C . LEU A 1 147 ? 47.526 16.220 -75.766 1.00 64.19 147 LEU A C 1
ATOM 1165 O O . LEU A 1 147 ? 46.306 16.069 -75.893 1.00 64.19 147 LEU A O 1
ATOM 1169 N N . LYS A 1 148 ? 48.056 17.418 -75.484 1.00 66.56 148 LYS A N 1
ATOM 1170 C CA . LYS A 1 148 ? 47.261 18.650 -75.482 1.00 66.56 148 LYS A CA 1
ATOM 1171 C C . LYS A 1 148 ? 46.882 18.974 -76.922 1.00 66.56 148 LYS A C 1
ATOM 1173 O O . LYS A 1 148 ? 47.657 19.574 -77.665 1.00 66.56 148 LYS A O 1
ATOM 1178 N N . VAL A 1 149 ? 45.676 18.562 -77.311 1.00 67.88 149 VAL A N 1
ATOM 1179 C CA . VAL A 1 149 ? 45.055 18.912 -78.593 1.00 67.88 149 VAL A CA 1
ATOM 1180 C C . VAL A 1 149 ? 45.218 20.417 -78.820 1.00 67.88 149 VAL A C 1
ATOM 1182 O O . VAL A 1 149 ? 44.618 21.231 -78.117 1.00 67.88 149 VAL A O 1
ATOM 1185 N N . LYS A 1 150 ? 46.066 20.787 -79.786 1.00 63.81 150 LYS A N 1
ATOM 1186 C CA . LYS A 1 150 ? 46.190 22.166 -80.259 1.00 63.81 150 LYS A CA 1
ATOM 1187 C C . LYS A 1 150 ? 44.935 22.478 -81.066 1.00 63.81 150 LYS A C 1
ATOM 1189 O O . LYS A 1 150 ? 44.816 22.019 -82.200 1.00 63.81 150 LYS A O 1
ATOM 1194 N N . PHE A 1 151 ? 43.996 23.188 -80.451 1.00 55.25 151 PHE A N 1
ATOM 1195 C CA . PHE A 1 151 ? 42.932 23.880 -81.175 1.00 55.25 151 PHE A CA 1
ATOM 1196 C C . PHE A 1 151 ? 43.491 25.112 -81.888 1.00 55.25 151 PHE A C 1
ATOM 1198 O O . PHE A 1 151 ? 44.398 25.761 -81.314 1.00 55.25 151 PHE A O 1
#

Foldseek 3Di:
DDDPDDPDPPLLVVLAVVLLVVLVVCVVVVHQLCCLVPPVLVVVCCCCVPVVVHDCVVRSVSNDSHSVSSVVSVVVVVVVVVVVVVVVVVVVVVVVVVVVVVVVCVVCVVVVPDPDPPCNVPVPPPDDPVVVVVVVVVVVVVPPPVPPPDD

pLDDT: mean 82.17, std 15.17, range [30.62, 97.19]

Sequence (151 aa):
MHSMFASTSQSNDDGLRASYNISLLIAKSGKPHTIGEQLILPAVEAVLKTVLHKSPFDVLNRIPLSTNTVQRRIDEMSSDIEIECIDEDIHTYSQHLSALHDDFKTRFEDMLTMDIPPWIINPFDETEVANVVLQEELLELSTNEELKVKF

Organism: Eumeta variegata (NCBI:txid151549)

=== Feature glossary ===
The features interleaved in this record are:

— What the protein is —

Sequence gives the chain of amino acids in standard one-letter code (A=alanine, C=cysteine, …, Y=tyrosine), read N→C. It is the only feature that is directly encoded by the gene; all structural features are derived from the folded form of this sequence.

Databas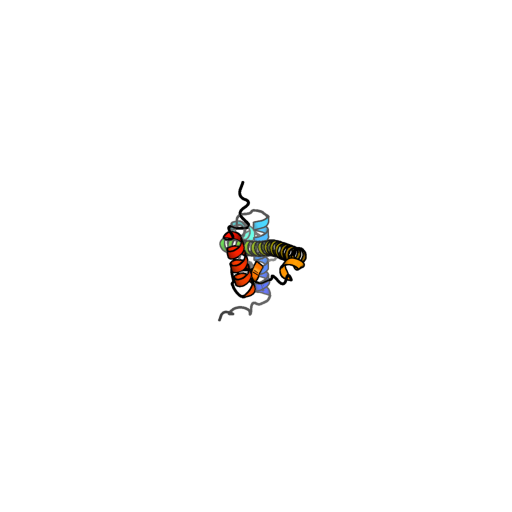e cross-references. InterPro integrates a dozen domain/family signature databases into unified entries with residue-range hits. GO terms attach function/process/location labels with evidence codes. CATH codes position the fold in a four-level structural taxonomy. Organism is the NCBI-taxonomy species name.

— Where its atoms are —

Atomic coordinates in PDBx/mmCIF format — the same representation the Protein Data Bank distributes. Each line of the _atom_site loop places one backbone atom in Cartesian space (units: ångströms, origin: arbitrary).

The six renders are orthographic views along the three Cartesian axes in both directions. Representation (cartoon, sticks, or surface) and color scheme (sequence-rainbow or by-chain) vary across proteins so the training set covers all the common visualization conventions.

— Local backbone conformation —

Eight-state secondary structure (DSSP): H is the canonical α-helix, G the tighter 3₁₀-helix, I the wider π-helix; E/B are β-structure, T and S are turns and bends, and '-' is everything else. DSSP derives these from the pattern of main-chain N–H···O=C hydrogen bonds, not from the sequence.

P-SEA three-state annotation labels each residue as helix, strand, or coil based purely on the geometry of the Cα trace. It serves as a fallback when the full backbone (and thus DSSP) is unavailable.

The φ/ψ torsion pair specifies the backbone conformation at each residue. φ rotates about the N–Cα bond, ψ about the Cα–C bond. Steric clashes forbid most of the (φ, ψ) plane — the allowed regions (α-helix basin, β-sheet basin, left-handed helix) are the Ramachandran-allowed regions.

— Global shape and packing —

The geometric summary reports three shape descriptors. Rg (radius of gyration) measures how spread out the Cα atoms are about their centre of mass; compact globular proteins have small Rg, elongated or unfolded ones large. Cα contacts (<8 Å, |i−j|>4) count long-range residue pairs in spatial proximity — high for tightly packed folds, near zero for rods or random coil. The bounding-box extents give the protein's footprint along x, y, z in Å.

Solvent-accessible surface area (SASA) is the area in Å² traced out by the centre of a 1.4 Å probe sphere (a water molecule) rolled over the protein's van der Waals surface (Shrake–Rupley / Lee–Richards construction). Buried residues have near-zero SASA; fully exposed residues can exceed 200 Å². The total SASA scales roughly with the number of surface residues.

The contact map is a binary N×N matrix image: pixel (i, j) is dark where Cα_i and Cα_j are within 8 Å and |i−j|>4. Because the |i−j|>4 filter removes local helical contacts, off-diagonal stripes parallel to the main diagonal indicate parallel β-sheets; stripes perpendicular to it indicate antiparallel β-sheets. The Ramachandran plot scatters every residue's (φ, ψ) pair against the sterically allowed regions. The PAE heatmap renders the predicted-aligned-error matrix.

— Structural neighborhood —

3Di is Foldseek's structural alphabet. Each residue is assigned one of twenty discrete states based on how its Cα sits relative to its spatial (not sequential) neighbors. Aligning 3Di strings finds structural homologs roughly as well as full 3D superposition, but orders of magnitude faster.

Nearest PDB neighbors are the top structural matches found by Foldseek when searching this structure against the entire Protein Data Bank. Each hit reports a TM-score (0 to 1; >0.5 almost always implies the same fold) and an E-value. These are *structural* homologs — they may share no detectable sequence similarity.

— Confidence and disorder —

For AlphaFold models, the B-factor field carries pLDDT — the model's own estimate of local accuracy on a 0–100 scale. Regions with pLDDT<50 should be treated as essentially unmodeled; they often correspond to intrinsically disordered segments.

Crystallographic B-factors measure how much each atom's electron density is smeared out, in Å². They rise in mobile loops and surface residues and fall in the buried interior. In AlphaFold models this column is repurposed to hold pLDDT instead.

Predicted aligned error is AlphaFold's pairwise confidence. Unlike pLDDT (per-residue), PAE is per-residue-pair and captures whether two parts of the structure are correctly placed relative to each other. Units are ångströms of expected positional error.